Protein AF-A0A963PFW7-F1 (afdb_monomer)

Solvent-accessible surface area (backbone atoms only — not comparable to full-atom values): 5313 Å² total; per-residue (Å²): 108,58,75,50,76,49,76,44,82,44,84,51,99,92,43,78,45,76,49,77,49,67,34,36,38,41,73,46,97,86,70,48,80,44,75,40,79,80,77,55,82,91,40,47,67,58,51,51,53,50,50,54,52,50,51,55,52,52,56,47,53,50,62,78,65,48,76,73,78,74,78,73,67,61,73,63,56,57,60,58,68,74,72,118

Nearest PDB structures (foldseek):
  5cw5-assembly2_B  TM=2.840E-01  e=8.398E-01  Camponotus floridanus
  5cw5-assembly2_D  TM=2.882E-01  e=1.079E+00  Camponotus floridanus
  5cw3-assembly1_B  TM=2.744E-01  e=9.519E-01  Camponotus floridanus
  5cw4-assembly1_B  TM=2.846E-01  e=2.289E+00  Camponotus floridanus
  6i9r-assembly1_a  TM=2.275E-01  e=2.594E+00  Homo sapiens

Radius of gyration: 22.51 Å; Cα contacts (8 Å, |Δi|>4): 78; chains: 1; bounding box: 43×34×65 Å

Secondary structure (DSSP, 8-state):
-EEEEEEEEEEETTEEEEEEEEEEEEE-TTS-EEEE----GGGHHHHHHHHHHHHHHHHHHHHHTSPPPP---THHHHHHHT--

Sequence (84 aa):
GALKATIWENQGENGTYFTTTLARTYQANDGSLKDSHSFSGSELLRVAELARQAYSTVSAYRRDHAPEPEPQDESLTDAYRHAL

Mean predicted aligned error: 9.08 Å

pLDDT: mean 86.88, std 15.5, range [50.34, 98.62]

Foldseek 3Di:
DDKDKDKDWDADPVGIDIDIDIWDWDQDPVRDIDTDPDDDPVCVVVSVVNVVVVVVVRVVVCVVRPPDPDPDPCVVVVVVVVPD

Structure (mmCIF, N/CA/C/O backbone):
data_AF-A0A963PFW7-F1
#
_entry.id   AF-A0A963PFW7-F1
#
loop_
_atom_site.group_PDB
_atom_site.id
_atom_site.type_symbol
_atom_site.label_atom_id
_atom_site.label_alt_id
_atom_site.label_comp_id
_atom_site.label_asym_id
_atom_site.label_entity_id
_atom_site.label_seq_id
_atom_site.pdbx_PDB_ins_code
_atom_site.Cartn_x
_atom_site.Cartn_y
_atom_site.Cartn_z
_atom_site.occupancy
_atom_site.B_iso_or_equiv
_atom_site.auth_seq_id
_atom_site.auth_comp_id
_atom_site.auth_asym_id
_atom_site.auth_atom_id
_atom_site.pdbx_PDB_model_num
ATOM 1 N N . GLY A 1 1 ? -12.530 3.773 8.238 1.00 64.31 1 GLY A N 1
ATOM 2 C CA . GLY A 1 1 ? -11.644 4.681 7.488 1.00 64.31 1 GLY A CA 1
ATOM 3 C C . GLY A 1 1 ? -11.554 4.219 6.053 1.00 64.31 1 GLY A C 1
ATOM 4 O O . GLY A 1 1 ? -11.810 3.044 5.801 1.00 64.31 1 GLY A O 1
ATOM 5 N N . ALA A 1 2 ? -11.236 5.118 5.128 1.00 87.31 2 ALA A N 1
ATOM 6 C CA . ALA A 1 2 ? -10.969 4.734 3.744 1.00 87.31 2 ALA A CA 1
ATOM 7 C C . ALA A 1 2 ? -9.637 3.966 3.671 1.00 87.31 2 ALA A C 1
ATOM 9 O O . ALA A 1 2 ? -8.681 4.328 4.360 1.00 87.31 2 ALA A O 1
ATOM 10 N N . LEU A 1 3 ? -9.590 2.894 2.878 1.00 96.38 3 LE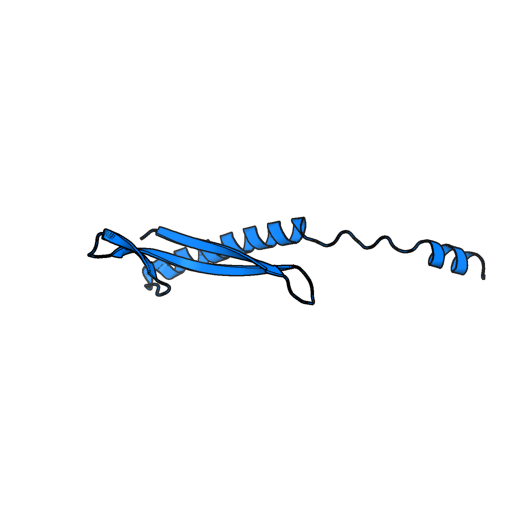U A N 1
ATOM 11 C CA . LEU A 1 3 ? -8.338 2.229 2.517 1.00 96.38 3 LEU A CA 1
ATOM 12 C C . LEU A 1 3 ? -7.762 2.911 1.277 1.00 96.38 3 LEU A C 1
ATOM 14 O O . LEU A 1 3 ? -8.516 3.317 0.394 1.00 96.38 3 LEU A O 1
ATOM 18 N N . LYS A 1 4 ? -6.438 3.008 1.203 1.00 96.88 4 LYS A N 1
ATOM 19 C CA . LYS A 1 4 ? -5.724 3.552 0.048 1.00 96.88 4 LYS A CA 1
ATOM 20 C C . LYS A 1 4 ? -4.496 2.721 -0.289 1.00 96.88 4 LYS A C 1
ATOM 22 O O . LYS A 1 4 ? -3.893 2.107 0.594 1.00 96.88 4 LYS A O 1
ATOM 27 N N . ALA A 1 5 ? -4.146 2.733 -1.569 1.00 98.06 5 ALA A N 1
ATOM 28 C CA . ALA A 1 5 ? -2.902 2.200 -2.095 1.00 98.06 5 ALA A CA 1
ATOM 29 C C . ALA A 1 5 ? -2.120 3.350 -2.729 1.00 98.06 5 ALA A C 1
ATOM 31 O O . ALA A 1 5 ? -2.615 3.995 -3.650 1.00 98.06 5 ALA A O 1
ATOM 32 N N . THR A 1 6 ? -0.912 3.601 -2.237 1.00 98.06 6 THR A N 1
ATOM 33 C CA . THR A 1 6 ? 0.022 4.549 -2.847 1.00 98.06 6 THR A CA 1
ATOM 34 C C . THR A 1 6 ? 1.050 3.756 -3.636 1.00 98.06 6 THR A C 1
ATOM 36 O O . THR A 1 6 ? 1.741 2.921 -3.055 1.00 98.06 6 THR A O 1
ATOM 39 N N . ILE A 1 7 ? 1.135 3.992 -4.943 1.00 98.25 7 ILE A N 1
ATOM 40 C CA . ILE A 1 7 ? 2.133 3.375 -5.822 1.00 98.25 7 ILE A CA 1
ATOM 41 C C . ILE A 1 7 ? 3.263 4.381 -6.030 1.00 98.25 7 ILE A C 1
ATOM 43 O O . ILE A 1 7 ? 2.994 5.535 -6.355 1.00 98.25 7 ILE A O 1
ATOM 47 N N . TRP A 1 8 ? 4.503 3.939 -5.850 1.00 97.75 8 TRP A N 1
ATOM 48 C CA . TRP A 1 8 ? 5.699 4.755 -6.043 1.00 97.75 8 TRP A CA 1
ATOM 49 C C . TRP A 1 8 ? 6.502 4.221 -7.215 1.00 97.75 8 TRP A C 1
ATOM 51 O O . TRP A 1 8 ? 6.800 3.027 -7.251 1.00 97.75 8 TRP A O 1
ATOM 61 N N . GLU A 1 9 ? 6.868 5.100 -8.136 1.00 96.06 9 GLU A N 1
ATOM 62 C CA . GLU A 1 9 ? 7.857 4.826 -9.172 1.00 96.06 9 GLU A CA 1
ATOM 63 C C . GLU A 1 9 ? 9.258 5.110 -8.630 1.00 96.06 9 GLU A C 1
ATOM 65 O O . GLU A 1 9 ? 9.490 6.134 -7.988 1.00 96.06 9 GLU A O 1
ATOM 70 N N . ASN A 1 10 ? 10.186 4.190 -8.867 1.00 95.25 10 ASN A N 1
ATOM 71 C CA . ASN A 1 10 ? 11.558 4.271 -8.390 1.00 95.25 10 ASN A CA 1
ATOM 72 C C . ASN A 1 10 ? 12.512 3.916 -9.527 1.00 95.25 10 ASN A C 1
ATOM 74 O O . ASN A 1 10 ? 12.180 3.111 -10.397 1.00 95.25 10 ASN A O 1
ATOM 78 N N . GLN A 1 11 ? 13.724 4.461 -9.471 1.00 93.56 11 GLN A N 1
ATOM 79 C CA . GLN A 1 11 ? 14.801 4.125 -10.397 1.00 93.56 11 GLN A CA 1
ATOM 80 C C . GLN A 1 11 ? 15.844 3.258 -9.687 1.00 93.56 11 GLN A C 1
ATOM 82 O O . GLN A 1 11 ? 16.192 3.516 -8.532 1.00 93.56 11 GLN A O 1
ATOM 87 N N . GLY A 1 12 ? 16.318 2.211 -10.359 1.00 90.56 12 GLY A N 1
ATOM 88 C CA . GLY A 1 12 ? 17.359 1.312 -9.864 1.00 90.56 12 GLY A CA 1
ATOM 89 C C . GLY A 1 12 ? 18.309 0.885 -10.980 1.00 90.56 12 GLY A C 1
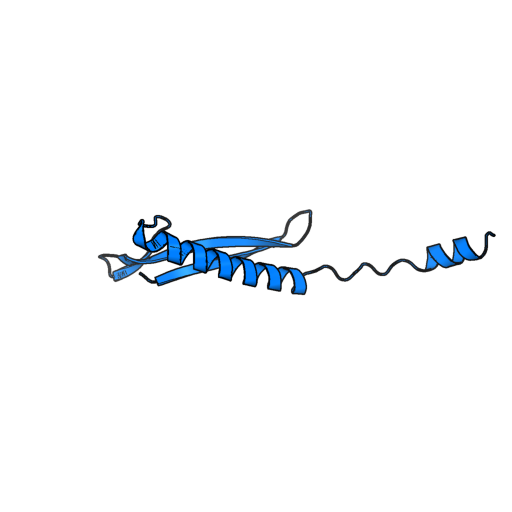ATOM 90 O O . GLY A 1 12 ? 18.088 1.198 -12.146 1.00 90.56 12 GLY A O 1
ATOM 91 N N . GLU A 1 13 ? 19.357 0.142 -10.624 1.00 88.94 13 GLU A N 1
ATOM 92 C CA . GLU A 1 13 ? 20.394 -0.308 -11.572 1.00 88.94 13 GLU A CA 1
ATOM 93 C C . GLU A 1 13 ? 19.827 -1.137 -12.738 1.00 88.94 13 GLU A C 1
ATOM 95 O O . GLU A 1 13 ? 20.329 -1.060 -13.852 1.00 88.94 13 GLU A O 1
ATOM 100 N N . ASN A 1 14 ? 18.740 -1.875 -12.498 1.00 84.00 14 ASN A N 1
ATOM 101 C CA . ASN A 1 14 ? 18.063 -2.716 -13.492 1.00 84.00 14 ASN A CA 1
ATOM 102 C C . ASN A 1 14 ? 16.845 -2.027 -14.140 1.00 84.00 14 ASN A C 1
ATOM 104 O O . ASN A 1 14 ? 15.967 -2.701 -14.678 1.00 84.00 14 ASN A O 1
ATOM 108 N N . GLY A 1 15 ? 16.759 -0.698 -14.041 1.00 87.25 15 GLY A N 1
ATOM 109 C CA . GLY A 1 15 ? 15.665 0.103 -14.583 1.00 87.25 15 GLY A CA 1
ATOM 110 C C . GLY A 1 15 ? 14.577 0.461 -13.569 1.00 87.25 15 GLY A C 1
ATOM 111 O O . GLY A 1 15 ? 14.724 0.299 -12.351 1.00 87.25 15 GLY A O 1
ATOM 112 N N . THR A 1 16 ? 13.477 1.004 -14.092 1.00 92.50 16 THR A N 1
ATOM 113 C CA . THR A 1 16 ? 12.351 1.500 -13.298 1.00 92.50 16 THR A CA 1
ATOM 114 C C . THR A 1 16 ? 11.605 0.358 -12.610 1.00 92.50 16 THR A C 1
ATOM 116 O O . THR A 1 16 ? 11.262 -0.655 -13.221 1.00 92.50 16 THR A O 1
ATOM 119 N N . TYR A 1 17 ? 11.298 0.530 -11.326 1.00 93.12 17 TYR A N 1
ATOM 120 C CA . TYR A 1 17 ? 10.493 -0.413 -10.556 1.00 93.12 17 TYR A CA 1
ATOM 121 C C . TYR A 1 17 ? 9.471 0.306 -9.680 1.00 93.12 17 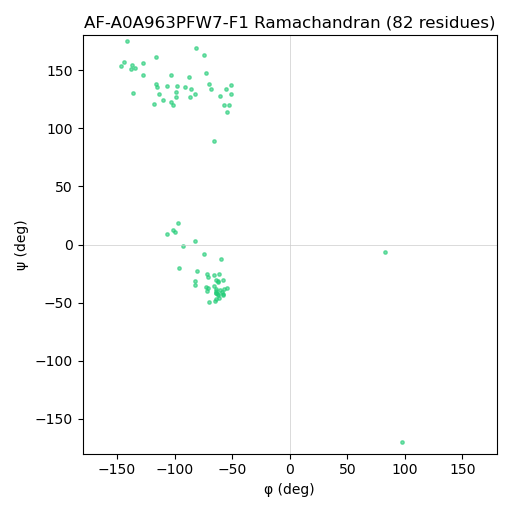TYR A C 1
ATOM 123 O O . TYR A 1 17 ? 9.648 1.451 -9.269 1.00 93.12 17 TYR A O 1
ATOM 131 N N . PHE A 1 18 ? 8.387 -0.396 -9.356 1.00 96.62 18 PHE A N 1
ATOM 132 C CA . PHE A 1 18 ? 7.274 0.168 -8.601 1.00 96.62 18 PHE A CA 1
ATOM 133 C C . PHE A 1 18 ? 7.118 -0.523 -7.250 1.00 96.62 18 PHE A C 1
ATOM 135 O O . PHE A 1 18 ? 7.180 -1.753 -7.169 1.00 96.62 18 PHE A O 1
ATOM 142 N N . THR A 1 19 ? 6.865 0.259 -6.205 1.00 97.62 19 THR A N 1
ATOM 143 C CA . THR A 1 19 ? 6.494 -0.237 -4.872 1.00 97.62 19 THR A CA 1
ATOM 144 C C . THR A 1 19 ? 5.081 0.218 -4.518 1.00 97.62 19 THR A C 1
ATOM 146 O O . THR A 1 19 ? 4.523 1.118 -5.145 1.00 97.62 19 THR A O 1
ATOM 149 N N . THR A 1 20 ? 4.440 -0.438 -3.551 1.00 98.12 20 THR A N 1
ATOM 150 C CA . THR A 1 20 ? 3.074 -0.093 -3.131 1.00 98.12 20 THR A CA 1
ATOM 151 C C . THR A 1 20 ? 2.960 -0.084 -1.615 1.00 98.12 20 THR A 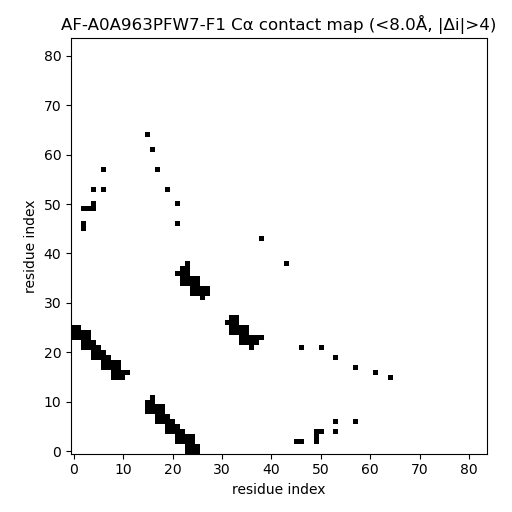C 1
ATOM 153 O O . THR A 1 20 ? 3.325 -1.056 -0.957 1.00 98.12 20 THR A O 1
ATOM 156 N N . THR A 1 21 ? 2.389 0.989 -1.071 1.00 98.19 21 THR A N 1
ATOM 157 C CA . THR A 1 21 ? 2.049 1.122 0.348 1.00 98.19 21 THR A CA 1
ATOM 158 C C . THR A 1 21 ? 0.538 1.090 0.519 1.00 98.19 21 THR A C 1
ATOM 160 O O . THR A 1 21 ? -0.173 1.916 -0.053 1.00 98.19 21 THR A O 1
ATOM 163 N N . LEU A 1 22 ? 0.042 0.168 1.343 1.00 98.19 22 LEU A N 1
ATOM 164 C CA . LEU A 1 22 ? -1.367 0.104 1.733 1.00 98.19 22 LEU A CA 1
ATOM 165 C C . LEU A 1 22 ? -1.559 0.780 3.090 1.00 98.19 22 LEU A C 1
ATOM 167 O O . LEU A 1 22 ? -0.776 0.565 4.020 1.00 98.19 22 LEU A O 1
ATOM 171 N N . ALA A 1 23 ? -2.609 1.584 3.218 1.00 98.12 23 ALA A N 1
ATOM 172 C CA . ALA A 1 23 ? -2.918 2.283 4.458 1.00 98.12 23 ALA A CA 1
ATOM 173 C C . ALA A 1 23 ? -4.422 2.445 4.667 1.00 98.12 23 ALA A C 1
ATOM 175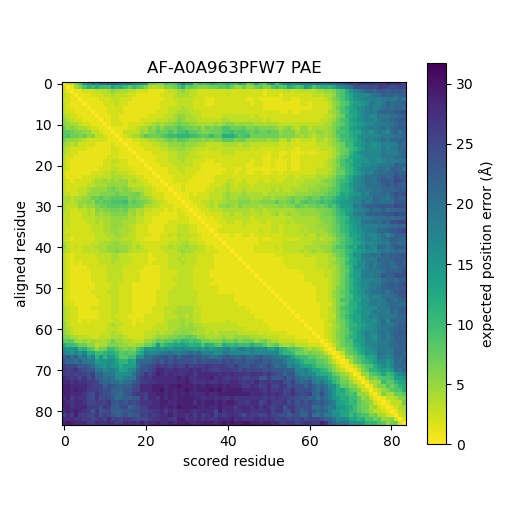 O O . ALA A 1 23 ? -5.202 2.524 3.718 1.00 98.12 23 ALA A O 1
ATOM 176 N N . ARG A 1 24 ? -4.820 2.547 5.934 1.00 96.38 24 ARG A N 1
ATOM 177 C CA . ARG A 1 24 ? -6.138 3.024 6.348 1.00 96.38 24 ARG A CA 1
ATOM 178 C C . ARG A 1 24 ? -6.021 4.453 6.851 1.00 96.38 24 ARG A C 1
ATOM 180 O O . ARG A 1 24 ? -5.328 4.684 7.840 1.00 96.38 24 ARG A O 1
ATOM 187 N N . THR A 1 25 ? -6.767 5.374 6.255 1.00 95.56 25 THR A N 1
ATOM 188 C CA . THR A 1 25 ? -6.850 6.758 6.729 1.00 95.56 25 THR A CA 1
ATOM 189 C C . THR A 1 25 ? -7.997 6.914 7.729 1.00 95.56 25 THR A C 1
ATOM 191 O O . THR A 1 25 ? -9.105 6.394 7.532 1.00 95.56 25 THR A O 1
ATOM 194 N N . TYR A 1 26 ? -7.734 7.616 8.825 1.00 93.19 26 TYR A N 1
ATOM 195 C CA . TYR A 1 26 ? -8.695 7.913 9.883 1.00 93.19 26 TYR A CA 1
ATOM 196 C C . TYR A 1 26 ? -8.458 9.316 10.445 1.00 93.19 26 TYR A C 1
ATOM 198 O O . TYR A 1 26 ? -7.364 9.862 10.328 1.00 93.19 26 TYR A O 1
ATOM 206 N N . GLN A 1 27 ? -9.491 9.897 11.050 1.00 95.19 27 GLN A N 1
ATOM 207 C CA . GLN A 1 27 ? -9.368 11.161 11.765 1.00 95.19 27 GLN A CA 1
ATOM 208 C C . GLN A 1 27 ? -8.942 10.883 13.208 1.00 95.19 27 GLN A C 1
ATOM 210 O O . GLN A 1 27 ? -9.552 10.059 13.891 1.00 95.19 27 GLN A O 1
ATOM 215 N N . ALA A 1 28 ? -7.868 11.526 13.647 1.00 93.81 28 ALA A N 1
ATOM 216 C CA . ALA A 1 28 ? -7.398 11.479 15.020 1.00 93.81 28 ALA A CA 1
ATOM 217 C C . ALA A 1 28 ? -8.190 12.453 15.908 1.00 93.81 28 ALA A C 1
ATOM 219 O O . ALA A 1 28 ? -8.944 13.296 15.426 1.00 93.81 28 ALA A O 1
ATOM 220 N N . ASN A 1 29 ? -8.002 12.341 17.224 1.00 95.31 29 ASN A N 1
ATOM 221 C CA . ASN A 1 29 ? -8.737 13.137 18.215 1.00 95.31 29 ASN A CA 1
ATOM 222 C C . ASN A 1 29 ? -8.495 14.652 18.085 1.00 95.31 29 ASN A C 1
ATOM 224 O O . ASN A 1 29 ? -9.340 15.441 18.490 1.00 95.31 29 ASN A O 1
ATOM 228 N N . ASP A 1 30 ? -7.355 15.054 17.522 1.00 96.06 30 ASP A N 1
ATOM 229 C CA . ASP A 1 30 ? -6.996 16.447 17.230 1.00 96.06 30 ASP A CA 1
ATOM 230 C C . ASP A 1 30 ? -7.607 16.968 15.911 1.00 96.06 30 ASP A C 1
ATOM 232 O O . ASP A 1 30 ? -7.325 18.088 15.492 1.00 96.06 30 ASP A O 1
ATOM 236 N N . GLY A 1 31 ? -8.423 16.155 15.234 1.00 95.31 31 GLY A N 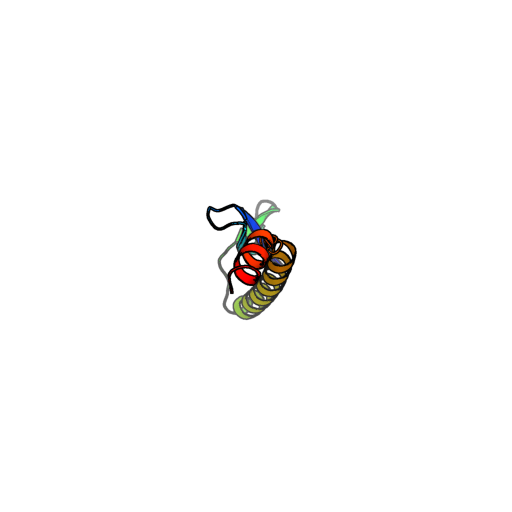1
ATOM 237 C CA . GLY A 1 31 ? -9.042 16.475 13.952 1.00 95.31 31 GLY A CA 1
ATOM 238 C C . GLY A 1 31 ? -8.149 16.226 12.733 1.00 95.31 31 GLY A C 1
ATOM 239 O O . GLY A 1 31 ? -8.651 16.308 11.610 1.00 95.31 31 GLY A O 1
ATOM 240 N N . SER A 1 32 ? -6.870 15.878 12.918 1.00 96.50 32 SER A N 1
ATOM 241 C CA . SER A 1 32 ? -5.945 15.585 11.818 1.00 96.50 32 SER A CA 1
ATOM 242 C C . SER A 1 32 ? -6.245 14.235 11.160 1.00 96.50 32 SER A C 1
ATOM 244 O O . SER A 1 32 ? -6.675 13.284 11.814 1.00 96.50 32 SER A O 1
ATOM 246 N N . LEU A 1 33 ? -6.004 14.125 9.851 1.00 95.06 33 LEU A N 1
ATOM 247 C CA . LEU A 1 33 ? -6.032 12.836 9.161 1.00 95.06 33 LEU A CA 1
ATOM 248 C C . LEU A 1 33 ? -4.691 12.125 9.350 1.00 95.06 33 LEU A C 1
ATOM 250 O O . LEU A 1 33 ? -3.633 12.698 9.094 1.00 95.06 33 LEU A O 1
ATOM 254 N N . LYS A 1 34 ? -4.744 10.865 9.775 1.00 95.25 34 LYS A N 1
ATOM 255 C CA . LYS A 1 34 ? -3.579 9.996 9.946 1.00 95.25 34 LYS A CA 1
ATOM 256 C C . LYS A 1 34 ? -3.779 8.683 9.212 1.00 95.25 34 LYS A C 1
ATOM 258 O O . LYS A 1 34 ? -4.907 8.234 8.998 1.00 95.25 34 LYS A O 1
ATOM 263 N N . ASP A 1 35 ? -2.663 8.056 8.874 1.00 96.56 35 ASP A N 1
ATOM 264 C CA . ASP A 1 35 ? -2.628 6.728 8.282 1.00 96.56 35 ASP A CA 1
ATOM 265 C C . ASP A 1 35 ? -2.221 5.676 9.314 1.00 96.56 35 ASP A C 1
ATOM 267 O O . ASP A 1 35 ? -1.416 5.924 10.210 1.00 96.56 35 ASP A O 1
ATOM 271 N N . SER A 1 36 ? -2.783 4.479 9.174 1.00 95.69 36 SER A N 1
ATOM 272 C CA . SER A 1 36 ? -2.374 3.280 9.898 1.00 95.69 36 SER A CA 1
ATOM 273 C C . SER A 1 36 ? -2.113 2.143 8.916 1.00 95.69 36 SER A C 1
ATOM 275 O O . SER A 1 36 ? -2.809 2.013 7.907 1.00 95.69 36 SER A O 1
ATOM 277 N N . HIS A 1 37 ? -1.139 1.300 9.249 1.00 96.19 37 HIS A N 1
ATOM 278 C CA . HIS A 1 37 ? -0.787 0.087 8.503 1.00 96.19 37 HIS A CA 1
ATOM 279 C C . HIS A 1 37 ? -1.222 -1.196 9.227 1.00 96.19 37 HIS A C 1
ATOM 281 O O . HIS A 1 37 ? -0.859 -2.296 8.821 1.00 96.19 37 HIS A O 1
ATOM 287 N N . SER A 1 38 ? -2.009 -1.057 10.297 1.00 95.81 38 SER A N 1
ATOM 288 C CA . SER A 1 38 ? -2.610 -2.180 11.011 1.00 95.81 38 SER A CA 1
ATOM 289 C C . SER A 1 38 ? -4.053 -2.360 10.556 1.00 95.81 38 SER A C 1
ATOM 291 O O . SER A 1 38 ? -4.855 -1.423 10.616 1.00 95.81 38 SER A O 1
ATOM 293 N N . PHE A 1 39 ? -4.394 -3.579 10.143 1.00 96.19 39 PHE A N 1
ATOM 294 C CA . PHE A 1 39 ? -5.719 -3.926 9.636 1.00 96.19 39 PHE A CA 1
ATOM 295 C C . PHE A 1 39 ? -6.395 -4.933 10.564 1.00 96.19 39 PHE A C 1
ATOM 297 O O . PHE A 1 39 ? -5.785 -5.898 11.018 1.00 96.19 39 PHE A O 1
ATOM 304 N N . SER A 1 40 ? -7.670 -4.701 10.850 1.00 95.38 40 SER A N 1
ATOM 305 C CA . SER A 1 40 ? -8.522 -5.657 11.552 1.00 95.38 40 SER A CA 1
ATOM 306 C C . SER A 1 40 ? -8.919 -6.819 10.638 1.00 95.38 40 SER A C 1
ATOM 308 O O . SER A 1 40 ? -8.864 -6.712 9.411 1.00 95.38 40 SER A O 1
ATOM 310 N N . GLY A 1 41 ? -9.398 -7.919 11.225 1.00 97.44 41 GLY A N 1
ATOM 311 C CA . GLY A 1 41 ? -9.861 -9.086 10.463 1.00 97.44 41 GLY A CA 1
ATOM 312 C C . GLY A 1 41 ? -10.928 -8.749 9.410 1.00 97.44 41 GLY A C 1
ATOM 313 O O . GLY A 1 41 ? -10.880 -9.259 8.294 1.00 97.44 41 GLY A O 1
ATOM 314 N N . SER A 1 42 ? -11.840 -7.820 9.715 1.00 95.81 42 SER A N 1
ATOM 315 C CA . SER A 1 42 ? -12.902 -7.383 8.791 1.00 95.81 42 SER A CA 1
ATOM 316 C C . SER A 1 42 ? -12.407 -6.471 7.658 1.00 95.81 42 SER A C 1
ATOM 318 O O . SER A 1 42 ? -13.158 -6.127 6.740 1.00 95.81 42 SER A O 1
ATOM 320 N N . GLU A 1 43 ? -11.151 -6.034 7.702 1.00 96.25 43 GLU A N 1
ATOM 321 C CA . GLU A 1 43 ? -10.523 -5.228 6.654 1.00 96.25 43 GLU A CA 1
ATOM 322 C C . GLU A 1 43 ? -9.716 -6.085 5.679 1.00 96.25 43 GLU A C 1
ATOM 324 O O . GLU A 1 43 ? -9.524 -5.659 4.543 1.00 96.25 43 GLU A O 1
ATOM 329 N N . LEU A 1 44 ? -9.325 -7.307 6.059 1.00 97.50 44 LEU A N 1
ATOM 330 C CA . LEU A 1 44 ? -8.397 -8.131 5.279 1.00 97.50 44 LEU A CA 1
ATOM 331 C C . LEU A 1 44 ? -8.879 -8.415 3.851 1.00 97.50 44 LEU A C 1
ATOM 333 O O . LEU A 1 44 ? -8.096 -8.278 2.917 1.00 97.50 44 LEU A O 1
ATOM 337 N N . LEU A 1 45 ? -10.164 -8.729 3.647 1.00 98.00 45 LEU A N 1
ATOM 338 C CA . LEU A 1 45 ? -10.689 -8.972 2.294 1.00 98.00 45 LEU A CA 1
ATOM 339 C C . LEU A 1 45 ? -10.665 -7.714 1.416 1.00 98.00 45 LEU A C 1
ATOM 341 O O . LEU A 1 45 ? -10.386 -7.790 0.224 1.00 98.00 45 LEU A O 1
ATOM 345 N N . ARG A 1 46 ? -10.910 -6.540 2.005 1.00 97.25 46 ARG A N 1
ATOM 346 C CA . ARG A 1 46 ? -10.846 -5.263 1.279 1.00 97.25 46 ARG A CA 1
ATOM 347 C C . ARG A 1 46 ? -9.403 -4.872 0.968 1.00 97.25 46 ARG A C 1
ATOM 349 O O . ARG A 1 46 ? -9.141 -4.358 -0.110 1.00 97.25 46 ARG A O 1
ATOM 356 N N . VAL A 1 47 ? -8.473 -5.150 1.884 1.00 98.12 47 VAL A N 1
ATOM 357 C CA . VAL A 1 47 ? -7.029 -4.983 1.660 1.00 98.12 47 VAL A CA 1
ATOM 358 C C . VAL A 1 47 ? -6.550 -5.901 0.537 1.00 98.12 47 VAL A C 1
ATOM 360 O O . VAL A 1 47 ? -5.817 -5.445 -0.334 1.00 98.12 47 VAL A O 1
ATOM 363 N N . ALA A 1 48 ? -6.996 -7.159 0.512 1.00 98.44 48 ALA A N 1
ATOM 364 C CA . ALA A 1 48 ? -6.658 -8.105 -0.548 1.00 98.44 48 ALA A CA 1
ATOM 365 C C . ALA A 1 48 ? -7.158 -7.629 -1.920 1.00 98.44 48 ALA A C 1
ATOM 367 O O . ALA A 1 48 ? -6.400 -7.623 -2.889 1.00 98.44 48 ALA A O 1
ATOM 368 N N . GLU A 1 49 ? -8.407 -7.164 -1.998 1.00 98.44 49 GLU A N 1
ATOM 369 C CA . GLU A 1 49 ? -8.954 -6.614 -3.240 1.00 98.44 49 GLU A CA 1
ATOM 370 C C . GLU A 1 49 ? -8.210 -5.347 -3.682 1.00 98.44 49 GLU A C 1
ATOM 372 O O . GLU A 1 49 ? -7.860 -5.200 -4.852 1.00 98.44 49 GLU A O 1
ATOM 377 N N . LEU A 1 50 ? -7.885 -4.457 -2.745 1.00 98.31 50 LEU A N 1
ATOM 378 C CA . LEU A 1 50 ? -7.105 -3.260 -3.040 1.00 98.31 50 LEU A CA 1
ATOM 379 C C . LEU A 1 50 ? -5.685 -3.598 -3.524 1.00 98.31 50 LEU A C 1
ATOM 381 O O . LEU A 1 50 ? -5.185 -2.964 -4.452 1.00 98.31 50 LEU A O 1
ATOM 385 N N . ALA A 1 51 ? -5.050 -4.623 -2.952 1.00 98.50 51 ALA A N 1
ATOM 386 C CA . ALA A 1 51 ? -3.757 -5.119 -3.415 1.00 98.50 51 ALA A CA 1
ATOM 387 C C . ALA A 1 51 ? -3.846 -5.685 -4.843 1.00 98.50 51 ALA A C 1
ATOM 389 O O . ALA A 1 51 ? -2.969 -5.419 -5.665 1.00 98.50 51 ALA A O 1
ATOM 390 N N . ARG A 1 52 ? -4.929 -6.402 -5.175 1.00 98.62 52 ARG A N 1
ATOM 391 C CA . ARG A 1 52 ? -5.189 -6.909 -6.533 1.00 98.62 52 ARG A CA 1
ATOM 392 C C . ARG A 1 52 ? -5.351 -5.773 -7.547 1.00 98.62 52 ARG A C 1
ATOM 394 O O . ARG A 1 52 ? -4.812 -5.842 -8.654 1.00 98.62 52 ARG A O 1
ATOM 401 N N . GLN A 1 53 ? -6.067 -4.716 -7.174 1.00 98.50 53 GLN A N 1
ATOM 402 C CA . GLN A 1 53 ? -6.210 -3.523 -8.010 1.00 98.50 53 GLN A CA 1
ATOM 403 C C . GLN A 1 53 ? -4.864 -2.819 -8.204 1.00 98.50 53 GLN A C 1
ATOM 405 O O . GLN A 1 53 ? -4.480 -2.556 -9.340 1.00 98.50 53 GLN A O 1
ATOM 410 N N . ALA A 1 54 ? -4.100 -2.609 -7.128 1.00 98.44 54 ALA A N 1
ATOM 411 C CA . ALA A 1 54 ? -2.771 -2.007 -7.208 1.00 98.44 54 ALA A CA 1
ATOM 412 C C . ALA A 1 54 ? -1.816 -2.821 -8.099 1.00 98.44 54 ALA A C 1
ATOM 414 O O . ALA A 1 54 ? -1.110 -2.247 -8.924 1.00 98.44 54 ALA A O 1
ATOM 415 N N . TYR A 1 55 ? -1.851 -4.154 -8.006 1.00 98.12 55 TYR A N 1
ATOM 416 C CA . TYR A 1 55 ? -1.102 -5.040 -8.900 1.00 98.12 55 TYR A CA 1
ATOM 417 C C . TYR A 1 55 ? -1.471 -4.829 -10.375 1.00 98.12 55 TYR A C 1
ATOM 419 O O . TYR A 1 55 ? -0.588 -4.765 -11.234 1.00 98.12 55 TYR A O 1
ATOM 427 N N . SER A 1 56 ? -2.766 -4.695 -10.671 1.00 98.25 56 SER A N 1
ATOM 428 C CA . SER A 1 56 ? -3.254 -4.458 -12.035 1.00 98.25 56 SER A CA 1
ATOM 429 C C . SER A 1 56 ? -2.754 -3.112 -12.571 1.00 98.25 56 SER A C 1
ATOM 431 O O . SER A 1 56 ? -2.290 -3.037 -13.708 1.00 98.25 56 SER A O 1
ATOM 433 N N . THR A 1 57 ? -2.766 -2.073 -11.731 1.00 97.75 57 THR A N 1
ATOM 434 C CA . THR A 1 57 ? -2.246 -0.740 -12.064 1.00 97.75 57 THR A CA 1
ATOM 435 C C . THR A 1 57 ? -0.736 -0.756 -12.301 1.00 97.75 57 THR A C 1
ATOM 437 O O . THR A 1 57 ? -0.278 -0.276 -13.332 1.00 97.75 57 THR A O 1
ATOM 440 N N . VAL A 1 58 ? 0.049 -1.370 -11.410 1.00 96.94 58 VAL A N 1
ATOM 441 C CA . VAL A 1 58 ? 1.508 -1.506 -11.591 1.00 96.94 58 VAL A CA 1
ATOM 442 C C . VAL A 1 58 ? 1.835 -2.287 -12.861 1.00 96.94 58 VAL A C 1
ATOM 444 O O . VAL A 1 58 ? 2.756 -1.933 -13.592 1.00 96.94 58 VAL A O 1
ATOM 447 N N . SER A 1 59 ? 1.067 -3.335 -13.158 1.00 95.81 59 SER A N 1
ATOM 448 C CA . SER A 1 59 ? 1.224 -4.097 -14.398 1.00 95.81 59 SER A CA 1
ATOM 449 C C . SER A 1 59 ? 0.958 -3.248 -15.642 1.00 95.81 59 SER A C 1
ATOM 451 O O . SER A 1 59 ? 1.573 -3.496 -16.673 1.00 95.81 59 SER A O 1
ATOM 453 N N . ALA A 1 60 ? 0.065 -2.256 -15.565 1.00 95.31 60 ALA A N 1
ATOM 454 C CA . ALA A 1 60 ? -0.137 -1.291 -16.641 1.00 95.31 60 ALA A CA 1
ATOM 455 C C . ALA A 1 60 ? 1.056 -0.338 -16.771 1.00 95.31 60 ALA A C 1
ATOM 457 O O . ALA A 1 60 ? 1.638 -0.270 -17.848 1.00 95.31 60 ALA A O 1
ATOM 458 N N . TYR A 1 61 ? 1.509 0.269 -15.670 1.00 93.88 61 TYR A N 1
ATOM 459 C CA . TYR A 1 61 ? 2.676 1.158 -15.692 1.00 93.88 61 TYR A CA 1
ATOM 460 C C . TYR A 1 61 ? 3.933 0.480 -16.234 1.00 93.88 61 TYR A C 1
ATOM 462 O O . TYR A 1 61 ? 4.677 1.093 -16.989 1.00 93.88 61 TYR A O 1
ATOM 470 N N . ARG A 1 62 ? 4.152 -0.800 -15.915 1.00 90.44 62 ARG A N 1
ATOM 471 C CA . ARG A 1 62 ? 5.275 -1.577 -16.462 1.00 90.44 62 ARG A CA 1
ATOM 472 C C . ARG A 1 62 ? 5.208 -1.779 -17.972 1.00 90.44 62 ARG A C 1
ATOM 474 O O . ARG A 1 62 ? 6.258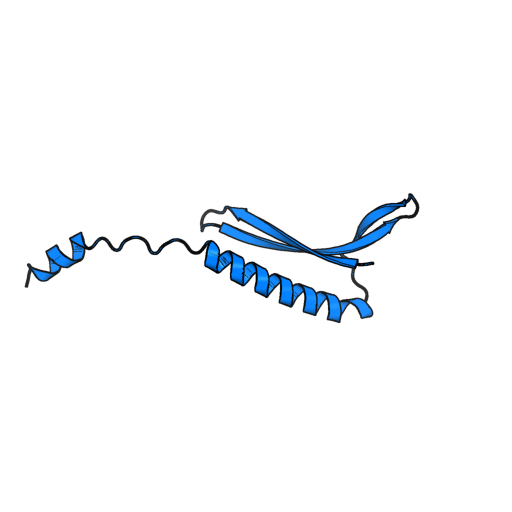 -1.916 -18.580 1.00 90.44 62 ARG A O 1
ATOM 481 N N . ARG A 1 63 ? 4.012 -1.847 -18.569 1.00 88.81 63 ARG A N 1
ATOM 482 C CA . ARG A 1 63 ? 3.883 -1.914 -20.034 1.00 88.81 63 ARG A CA 1
ATOM 483 C C . ARG A 1 63 ? 4.221 -0.572 -20.666 1.00 88.81 63 ARG A C 1
ATOM 485 O O . ARG A 1 63 ? 4.902 -0.557 -21.679 1.00 88.81 63 ARG A O 1
ATOM 492 N N . ASP A 1 64 ? 3.790 0.517 -20.038 1.00 86.62 64 ASP A N 1
ATOM 493 C CA . ASP A 1 64 ? 4.054 1.874 -20.526 1.00 86.62 64 ASP A CA 1
ATOM 494 C C . ASP A 1 64 ? 5.536 2.265 -20.365 1.00 86.62 64 ASP A C 1
ATOM 496 O O . ASP A 1 64 ? 6.053 3.047 -21.153 1.00 86.62 64 ASP A O 1
ATOM 500 N N . HIS A 1 65 ? 6.226 1.691 -19.372 1.00 81.31 65 HIS A N 1
ATOM 501 C CA . HIS A 1 65 ? 7.661 1.878 -19.106 1.00 81.31 65 HIS A CA 1
ATOM 502 C C . HIS A 1 65 ? 8.522 0.707 -19.597 1.00 81.31 65 HIS A C 1
ATOM 504 O O . HIS A 1 65 ? 9.681 0.588 -19.193 1.00 81.31 65 HIS A O 1
ATOM 510 N N . ALA A 1 66 ? 7.971 -0.201 -20.410 1.00 72.94 66 ALA A N 1
ATOM 511 C CA . ALA A 1 66 ? 8.793 -1.231 -21.025 1.00 72.94 66 ALA A CA 1
ATOM 512 C C . 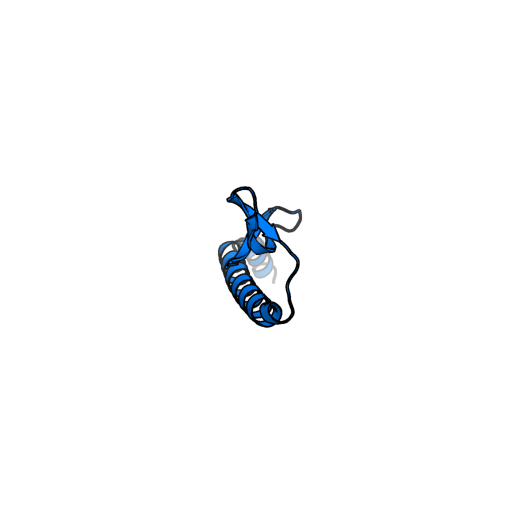ALA A 1 66 ? 9.851 -0.519 -21.883 1.00 72.94 66 ALA A C 1
ATOM 514 O O . ALA A 1 66 ? 9.472 0.350 -22.673 1.00 72.94 66 ALA A O 1
ATOM 515 N N . PRO A 1 67 ? 11.151 -0.830 -21.723 1.00 66.19 67 PRO A N 1
ATOM 516 C CA . PRO A 1 67 ? 12.158 -0.254 -22.598 1.00 66.19 67 PRO A CA 1
ATOM 517 C C . PRO A 1 67 ? 11.759 -0.570 -24.038 1.00 66.19 67 PRO A C 1
ATOM 519 O O . PRO A 1 67 ? 11.353 -1.703 -24.327 1.00 66.19 67 PRO A O 1
ATOM 522 N N . GLU A 1 68 ? 11.825 0.430 -24.923 1.00 62.78 68 GLU A N 1
ATOM 523 C CA . GLU A 1 68 ? 11.691 0.156 -26.351 1.00 62.78 68 GLU A CA 1
ATOM 524 C C . GLU A 1 68 ? 12.674 -0.966 -26.698 1.00 62.78 68 GLU A C 1
ATOM 526 O O . GLU A 1 68 ? 13.792 -0.968 -26.165 1.00 62.78 68 GLU A O 1
ATOM 531 N N . PRO A 1 69 ? 12.265 -1.960 -27.508 1.00 60.69 69 PRO A N 1
ATOM 532 C CA . PRO A 1 69 ? 13.197 -2.987 -27.937 1.00 60.69 69 PRO A CA 1
ATOM 533 C C . PRO A 1 69 ? 14.407 -2.269 -28.524 1.00 60.69 69 PRO A C 1
ATOM 535 O O . PRO A 1 69 ? 14.241 -1.475 -29.452 1.00 60.69 69 PRO A O 1
ATOM 538 N N . GLU A 1 70 ? 15.594 -2.498 -27.948 1.00 60.91 70 GLU A N 1
ATOM 539 C CA . GLU A 1 70 ? 16.808 -1.907 -28.499 1.00 60.91 70 GLU A CA 1
ATOM 540 C C . GLU A 1 70 ? 16.833 -2.238 -29.993 1.00 60.91 70 GLU A C 1
ATOM 542 O O . GLU A 1 70 ? 16.579 -3.400 -30.348 1.00 60.91 70 GLU A O 1
ATOM 547 N N . PRO A 1 71 ? 17.046 -1.240 -30.873 1.00 57.50 71 PRO A N 1
ATOM 548 C CA . PRO A 1 71 ? 17.108 -1.496 -32.298 1.00 57.50 71 PRO A CA 1
ATOM 549 C C . PRO A 1 71 ? 18.159 -2.579 -32.501 1.00 57.50 71 PRO A C 1
ATOM 551 O O . PRO A 1 71 ? 19.333 -2.387 -32.182 1.00 57.50 71 PRO A O 1
ATOM 554 N N . GLN A 1 72 ? 17.709 -3.752 -32.953 1.00 59.03 72 GLN A N 1
ATOM 555 C CA . GLN A 1 72 ? 18.610 -4.840 -33.288 1.00 59.03 72 GLN A CA 1
ATOM 556 C C . GLN A 1 72 ? 19.552 -4.270 -34.336 1.00 59.03 72 GLN A C 1
ATOM 558 O O . GLN A 1 72 ? 19.090 -3.776 -35.363 1.00 59.03 72 GLN A O 1
ATOM 563 N N . ASP A 1 73 ? 20.846 -4.257 -34.039 1.00 57.09 73 ASP A N 1
ATOM 564 C CA . ASP A 1 73 ? 21.845 -3.731 -34.953 1.00 57.09 73 ASP A CA 1
ATOM 565 C C . ASP A 1 73 ? 21.889 -4.640 -36.195 1.00 57.09 73 ASP A C 1
ATOM 567 O O . ASP A 1 73 ? 22.605 -5.646 -36.248 1.00 57.09 73 ASP A O 1
ATOM 571 N N . GLU A 1 74 ? 21.048 -4.323 -37.185 1.00 57.94 74 GLU A N 1
ATOM 572 C CA . GLU A 1 74 ? 20.905 -5.047 -38.453 1.00 57.94 74 GLU A CA 1
ATOM 573 C C . GLU A 1 74 ? 22.229 -5.080 -39.243 1.00 57.94 74 GLU A C 1
ATOM 575 O O . GLU A 1 74 ? 22.398 -5.898 -40.149 1.00 57.94 74 GLU A O 1
ATOM 580 N N . SER A 1 75 ? 23.227 -4.270 -38.855 1.00 59.25 75 SER A N 1
ATOM 581 C CA . SER A 1 75 ? 24.563 -4.290 -39.459 1.00 59.25 75 SER A CA 1
ATOM 582 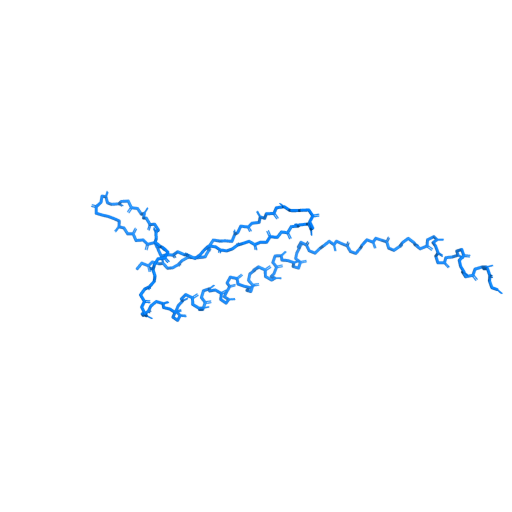C C . SER A 1 75 ? 25.325 -5.600 -39.212 1.00 59.25 75 SER A C 1
ATOM 584 O O . SER A 1 75 ? 26.145 -6.004 -40.041 1.00 59.25 75 SER A O 1
ATOM 586 N N . LEU A 1 76 ? 25.022 -6.325 -38.126 1.00 57.00 76 LEU A N 1
ATOM 587 C CA . LEU A 1 76 ? 25.637 -7.626 -37.834 1.00 57.00 76 LEU A CA 1
ATOM 588 C C . LEU A 1 76 ? 25.000 -8.774 -38.628 1.00 57.00 76 LEU A C 1
ATOM 590 O O . LEU A 1 76 ? 25.640 -9.804 -38.848 1.00 57.00 76 LEU A O 1
ATOM 594 N N . THR A 1 77 ? 23.755 -8.613 -39.084 1.00 59.19 77 THR A N 1
ATOM 595 C CA . THR A 1 77 ? 23.050 -9.653 -39.849 1.00 59.19 77 THR A CA 1
ATOM 596 C C . THR A 1 77 ? 23.439 -9.643 -41.327 1.00 59.19 77 THR A C 1
ATOM 598 O O . THR A 1 77 ? 23.569 -10.719 -41.913 1.00 59.19 77 THR A O 1
ATOM 601 N N . ASP A 1 78 ? 23.712 -8.476 -41.916 1.00 58.44 78 ASP A N 1
ATOM 602 C CA . ASP A 1 78 ? 24.189 -8.376 -43.305 1.00 58.44 78 ASP A CA 1
ATOM 603 C C . ASP A 1 78 ? 25.633 -8.867 -43.475 1.00 58.44 78 ASP A C 1
ATOM 605 O O . ASP A 1 78 ? 25.941 -9.576 -44.437 1.00 58.44 78 ASP A O 1
ATOM 609 N N . ALA A 1 79 ? 26.506 -8.593 -42.500 1.00 60.41 79 ALA A N 1
ATOM 610 C CA . ALA A 1 79 ? 27.876 -9.108 -42.507 1.00 60.41 79 ALA A CA 1
ATOM 611 C C . ALA A 1 79 ? 27.930 -10.649 -42.443 1.00 60.41 79 ALA A C 1
ATOM 613 O O . ALA A 1 79 ? 28.817 -11.262 -43.035 1.00 60.41 79 ALA A O 1
ATOM 614 N N . TYR A 1 80 ? 26.967 -11.288 -41.767 1.00 59.38 80 TYR A N 1
ATOM 615 C CA . TYR A 1 80 ? 26.894 -12.749 -41.655 1.00 59.38 80 TYR A CA 1
ATOM 616 C C . TYR A 1 80 ? 26.233 -13.414 -42.874 1.00 59.38 80 TYR A C 1
ATOM 618 O O . TYR A 1 80 ? 26.606 -14.522 -43.251 1.00 59.38 80 TYR A O 1
ATOM 626 N N . ARG A 1 81 ? 25.286 -12.736 -43.538 1.00 57.19 81 ARG A N 1
ATOM 627 C CA . ARG A 1 81 ? 24.618 -13.246 -44.751 1.00 57.19 81 ARG A CA 1
ATOM 628 C C . ARG A 1 81 ? 25.512 -13.251 -45.992 1.00 57.19 81 ARG A C 1
ATOM 630 O O . ARG A 1 81 ? 25.271 -14.053 -46.885 1.00 57.19 81 ARG A O 1
ATOM 637 N N . HIS A 1 82 ? 26.532 -12.395 -46.043 1.00 60.44 82 HIS A N 1
ATOM 638 C CA . HIS A 1 82 ? 27.487 -12.331 -47.157 1.00 60.44 82 HIS A CA 1
ATOM 639 C C . HIS A 1 82 ? 28.753 -13.185 -46.968 1.00 60.44 82 HIS A C 1
ATOM 641 O O . HIS A 1 82 ? 29.600 -13.217 -47.860 1.00 60.44 82 HIS A O 1
ATOM 647 N N . ALA A 1 83 ? 28.895 -13.867 -45.827 1.00 59.62 83 ALA A N 1
ATOM 648 C CA . ALA A 1 83 ? 30.059 -14.693 -45.498 1.00 59.62 83 ALA A CA 1
ATOM 649 C C . ALA A 1 83 ? 29.851 -16.210 -45.727 1.00 59.62 83 ALA A C 1
ATOM 651 O O . ALA A 1 83 ? 30.696 -17.003 -45.307 1.00 59.62 83 ALA A O 1
ATOM 652 N N . LEU A 1 84 ? 28.757 -16.614 -46.386 1.00 50.34 84 LEU A N 1
ATOM 653 C CA . LEU A 1 84 ? 28.444 -17.992 -46.801 1.00 50.34 84 LEU A CA 1
ATOM 654 C C . LEU A 1 84 ? 28.259 -18.061 -48.321 1.00 50.34 84 LEU A C 1
ATOM 656 O O . LEU A 1 84 ? 28.611 -19.118 -48.891 1.00 50.34 84 LEU A O 1
#